Protein AF-A0A943JYG5-F1 (afdb_monomer_lite)

pLDDT: mean 87.4, std 9.26, range [59.84, 97.0]

Structure (mmCIF, N/CA/C/O backbone):
data_AF-A0A943JYG5-F1
#
_entry.id   AF-A0A943JYG5-F1
#
loop_
_atom_site.group_PDB
_atom_site.id
_atom_site.type_symbol
_atom_site.label_atom_id
_atom_site.label_alt_id
_atom_site.label_comp_id
_atom_site.label_asym_id
_atom_site.label_entity_id
_atom_site.label_seq_id
_atom_site.pdbx_PDB_ins_code
_atom_site.Cartn_x
_atom_site.Cartn_y
_atom_site.Cartn_z
_atom_site.occupancy
_atom_site.B_iso_or_equiv
_atom_site.auth_seq_id
_atom_site.auth_comp_id
_atom_site.auth_asym_id
_atom_site.auth_atom_id
_atom_site.pdbx_PDB_model_num
ATOM 1 N N . MET A 1 1 ? 27.182 0.803 -38.639 1.00 61.34 1 MET A N 1
ATOM 2 C CA . MET A 1 1 ? 26.664 0.547 -37.276 1.00 61.34 1 MET A CA 1
ATOM 3 C C . MET A 1 1 ? 26.650 -0.959 -37.061 1.00 61.34 1 MET A C 1
ATOM 5 O O . MET A 1 1 ? 26.147 -1.654 -37.934 1.00 61.34 1 MET A O 1
ATOM 9 N N . SER A 1 2 ? 27.266 -1.481 -35.996 1.00 84.38 2 SER A N 1
ATOM 10 C CA . SER A 1 2 ? 27.273 -2.932 -35.750 1.00 84.38 2 SER A CA 1
ATOM 11 C C . SER A 1 2 ? 25.882 -3.422 -35.324 1.00 84.38 2 SER A C 1
ATOM 13 O O . SER A 1 2 ? 25.083 -2.642 -34.806 1.00 84.38 2 SER A O 1
ATOM 15 N N . SER A 1 3 ? 25.596 -4.714 -35.516 1.00 89.62 3 SER A N 1
ATOM 16 C CA . SER A 1 3 ? 24.336 -5.336 -35.068 1.00 89.62 3 SER A CA 1
ATOM 17 C C . SER A 1 3 ? 24.064 -5.076 -33.578 1.00 89.62 3 SER A C 1
ATOM 19 O O . SER A 1 3 ? 22.948 -4.740 -33.190 1.00 89.62 3 SER A O 1
ATOM 21 N N . GLU A 1 4 ? 25.109 -5.094 -32.748 1.00 89.50 4 GLU A N 1
ATOM 22 C CA . GLU A 1 4 ? 25.004 -4.799 -31.315 1.00 89.50 4 GLU A CA 1
ATOM 23 C C . GLU A 1 4 ? 24.700 -3.326 -31.010 1.00 89.50 4 GLU A C 1
ATOM 25 O O . GLU A 1 4 ? 23.922 -3.025 -30.103 1.00 89.50 4 GLU A O 1
ATOM 30 N N . MET A 1 5 ? 25.244 -2.389 -31.793 1.00 89.88 5 MET A N 1
ATOM 31 C CA . MET A 1 5 ? 24.876 -0.975 -31.676 1.00 89.88 5 MET A CA 1
ATOM 32 C C . MET A 1 5 ? 23.421 -0.733 -32.089 1.00 89.88 5 MET A C 1
ATOM 34 O O . MET A 1 5 ? 22.724 0.032 -31.425 1.00 89.88 5 MET A O 1
ATOM 38 N N . LEU A 1 6 ? 22.943 -1.418 -33.135 1.00 91.81 6 LEU A N 1
ATOM 39 C CA . LEU A 1 6 ? 21.549 -1.327 -33.574 1.00 91.81 6 LEU A CA 1
ATOM 40 C C . LEU A 1 6 ? 20.588 -1.851 -32.499 1.00 91.81 6 LEU A C 1
ATOM 42 O O . LEU A 1 6 ? 19.630 -1.166 -32.152 1.00 91.81 6 LEU A O 1
ATOM 46 N N . LYS A 1 7 ? 20.869 -3.025 -31.918 1.00 91.69 7 LYS A N 1
ATOM 47 C CA . LYS A 1 7 ? 20.052 -3.595 -30.833 1.00 91.69 7 LYS A CA 1
ATOM 48 C C . LYS A 1 7 ? 19.975 -2.666 -29.622 1.00 91.69 7 LYS A C 1
ATOM 50 O O . LYS A 1 7 ? 18.889 -2.459 -29.087 1.00 91.69 7 LYS A O 1
ATOM 55 N N . LYS A 1 8 ? 21.102 -2.067 -29.214 1.00 92.12 8 LYS A N 1
ATOM 56 C CA . LYS A 1 8 ? 21.128 -1.093 -28.109 1.00 92.12 8 LYS A CA 1
ATOM 57 C C . LYS A 1 8 ? 20.316 0.161 -28.420 1.00 92.12 8 LYS A C 1
ATOM 59 O O . LYS A 1 8 ? 19.578 0.625 -27.556 1.00 92.12 8 LYS A O 1
ATOM 64 N N . ALA A 1 9 ? 20.425 0.692 -29.638 1.00 92.44 9 ALA A N 1
ATOM 65 C CA . ALA A 1 9 ? 19.659 1.863 -30.055 1.00 92.44 9 ALA A CA 1
ATOM 66 C C . ALA A 1 9 ? 18.147 1.585 -30.048 1.00 92.44 9 ALA A C 1
ATOM 68 O O . ALA A 1 9 ? 17.383 2.382 -29.507 1.00 92.44 9 ALA A O 1
ATOM 69 N N . ILE A 1 10 ? 17.727 0.427 -30.572 1.00 91.44 10 ILE A N 1
ATOM 70 C CA . ILE A 1 10 ? 16.325 -0.008 -30.542 1.00 91.44 10 ILE A CA 1
ATOM 71 C C . ILE A 1 10 ? 15.846 -0.141 -29.093 1.00 91.44 10 ILE A C 1
ATOM 73 O O . ILE A 1 10 ? 14.853 0.478 -28.730 1.00 91.44 10 ILE A O 1
ATOM 77 N N . ALA A 1 11 ? 16.580 -0.861 -28.238 1.00 91.06 11 ALA A N 1
ATOM 78 C CA . ALA A 1 11 ? 16.200 -1.051 -26.837 1.00 91.06 11 ALA A CA 1
ATOM 79 C C . ALA A 1 11 ? 16.064 0.275 -26.068 1.00 91.06 11 ALA A C 1
ATOM 81 O O . ALA A 1 11 ? 15.114 0.451 -25.305 1.00 91.06 11 ALA A O 1
ATOM 82 N N . ASN A 1 12 ? 16.983 1.221 -26.284 1.00 90.69 12 ASN A N 1
ATOM 83 C CA . ASN A 1 12 ? 16.932 2.533 -25.641 1.00 90.69 12 ASN A CA 1
ATOM 84 C C . ASN A 1 12 ? 15.746 3.370 -26.132 1.00 90.69 12 ASN A C 1
ATOM 86 O O . ASN A 1 12 ? 15.044 3.960 -25.312 1.00 90.69 12 ASN A O 1
ATOM 90 N N . ASN A 1 13 ? 15.482 3.386 -27.441 1.00 91.19 13 ASN A N 1
ATOM 91 C CA . ASN A 1 13 ? 14.341 4.110 -27.999 1.00 91.19 13 ASN A CA 1
ATOM 92 C C . ASN A 1 13 ? 13.009 3.509 -27.544 1.00 91.19 13 ASN A C 1
ATOM 94 O O . ASN A 1 13 ? 12.096 4.253 -27.202 1.00 91.19 13 ASN A O 1
ATOM 98 N N . THR A 1 14 ? 12.905 2.180 -27.479 1.00 87.00 14 THR A N 1
ATOM 99 C CA . THR A 1 14 ? 11.713 1.503 -26.958 1.00 87.00 14 THR A CA 1
ATOM 100 C C . THR A 1 14 ? 11.494 1.834 -25.486 1.00 87.00 14 THR A C 1
ATOM 102 O O . THR A 1 14 ? 10.387 2.211 -25.117 1.00 87.00 14 THR A O 1
ATOM 105 N N . LYS A 1 15 ? 12.536 1.771 -24.645 1.00 84.06 15 LYS A N 1
ATOM 106 C CA . LYS A 1 15 ? 12.420 2.166 -23.231 1.00 84.06 15 LYS A CA 1
ATOM 107 C C . LYS A 1 15 ? 11.962 3.613 -23.079 1.00 84.06 15 LYS A C 1
ATOM 109 O O . LYS A 1 15 ? 11.060 3.873 -22.292 1.00 84.06 15 LYS A O 1
ATOM 114 N N . LYS A 1 16 ? 12.548 4.531 -23.851 1.00 88.44 16 LYS A N 1
ATOM 115 C CA . LYS A 1 16 ? 12.176 5.949 -23.844 1.00 88.44 16 LYS A CA 1
ATOM 116 C C . LYS A 1 16 ? 10.717 6.152 -24.264 1.00 88.44 16 LYS A C 1
ATOM 118 O O . LYS A 1 16 ? 9.976 6.811 -23.550 1.00 88.44 16 LYS A O 1
ATOM 123 N N . PHE A 1 17 ? 10.286 5.514 -25.352 1.00 87.56 17 PHE A N 1
ATOM 124 C CA . PHE A 1 17 ? 8.903 5.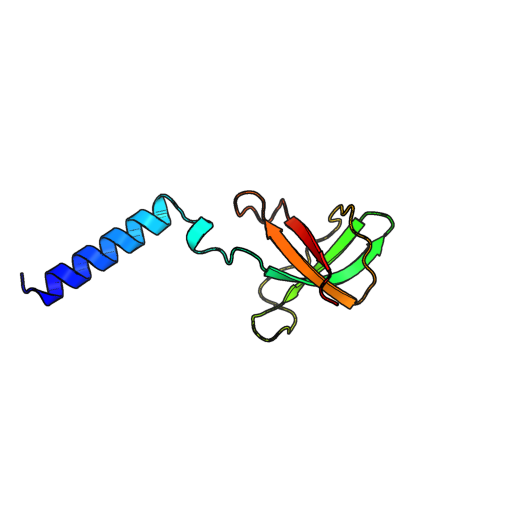580 -25.824 1.00 87.56 17 PHE A CA 1
ATOM 125 C C . PHE A 1 17 ? 7.905 5.060 -24.782 1.00 87.56 17 PHE A C 1
ATOM 127 O O . PHE A 1 17 ? 6.898 5.717 -24.524 1.00 87.56 17 PHE A O 1
ATOM 134 N N . ILE A 1 18 ? 8.189 3.909 -24.160 1.00 82.31 18 ILE A N 1
ATOM 135 C CA . ILE A 1 18 ? 7.327 3.345 -23.112 1.00 82.31 18 ILE A CA 1
ATOM 136 C C . ILE A 1 18 ? 7.291 4.279 -21.900 1.00 82.31 18 ILE A C 1
ATOM 138 O O . ILE A 1 18 ? 6.220 4.518 -21.364 1.00 82.31 18 ILE A O 1
ATOM 142 N N . PHE A 1 19 ? 8.425 4.849 -21.489 1.00 79.69 19 PHE A N 1
ATOM 143 C CA . PHE A 1 19 ? 8.470 5.775 -20.356 1.00 79.69 19 PHE A CA 1
ATOM 144 C C . PHE A 1 19 ? 7.669 7.059 -20.615 1.00 79.69 19 PHE A C 1
ATOM 146 O O . PHE A 1 19 ? 6.937 7.514 -19.745 1.00 79.69 19 PHE A O 1
ATOM 153 N N . GLU A 1 20 ? 7.777 7.620 -21.820 1.00 80.50 20 GLU A N 1
ATOM 154 C CA . GLU A 1 20 ? 7.099 8.867 -22.191 1.00 80.50 20 GLU A CA 1
ATOM 155 C C . GLU A 1 20 ? 5.589 8.687 -22.407 1.00 80.50 20 GLU A C 1
ATOM 157 O O . GLU A 1 20 ? 4.823 9.595 -22.101 1.00 80.50 20 GLU A O 1
ATOM 162 N N . ASN A 1 21 ? 5.149 7.534 -22.924 1.00 80.56 21 ASN A N 1
ATOM 163 C CA . ASN A 1 21 ? 3.751 7.324 -23.332 1.00 80.56 21 ASN A CA 1
ATOM 164 C C . ASN A 1 21 ? 2.966 6.393 -22.395 1.00 80.56 21 ASN A C 1
ATOM 166 O O . ASN A 1 21 ? 1.741 6.460 -22.345 1.00 80.56 21 ASN A O 1
ATOM 170 N N . PHE A 1 22 ? 3.653 5.524 -21.653 1.00 74.12 22 PHE A N 1
ATOM 171 C CA . PHE A 1 22 ? 3.056 4.520 -20.768 1.00 74.12 22 PHE A CA 1
ATOM 172 C C . PHE A 1 22 ? 3.796 4.429 -19.417 1.00 74.12 22 PHE A C 1
ATOM 174 O O . PHE A 1 22 ? 4.206 3.338 -19.006 1.00 74.12 22 PHE A O 1
ATOM 181 N N . PRO A 1 23 ? 3.973 5.550 -18.691 1.00 65.44 23 PRO A N 1
ATOM 182 C CA . PRO A 1 23 ? 4.727 5.572 -17.433 1.00 65.44 23 PRO A CA 1
ATOM 183 C C . PRO A 1 23 ? 4.145 4.624 -16.369 1.00 65.44 23 PRO A C 1
ATOM 185 O O . PRO A 1 23 ? 4.888 4.049 -15.577 1.00 65.44 23 PRO A O 1
ATOM 188 N N . HIS A 1 24 ? 2.831 4.381 -16.410 1.00 63.94 24 HIS A N 1
ATOM 189 C CA . HIS A 1 24 ? 2.115 3.478 -15.507 1.00 63.94 24 HIS A CA 1
ATOM 190 C C . HIS A 1 24 ? 2.556 2.006 -15.603 1.00 63.94 24 HIS A C 1
ATOM 192 O O . HIS A 1 24 ? 2.371 1.269 -14.644 1.00 63.94 24 HIS A O 1
ATOM 198 N N . ILE A 1 25 ? 3.165 1.565 -16.714 1.00 66.94 25 ILE A N 1
ATOM 199 C CA . ILE A 1 25 ? 3.678 0.187 -16.863 1.00 66.94 25 ILE A CA 1
ATOM 200 C C . ILE A 1 25 ? 4.849 -0.082 -15.904 1.00 66.94 25 ILE A C 1
ATOM 202 O O . ILE A 1 25 ? 5.099 -1.228 -15.531 1.00 66.94 25 ILE A O 1
ATOM 206 N N . PHE A 1 26 ? 5.577 0.965 -15.510 1.00 62.31 26 PHE A N 1
ATOM 207 C CA . PHE A 1 26 ? 6.717 0.858 -14.599 1.00 62.31 26 PHE A CA 1
ATOM 208 C C . PHE A 1 26 ? 6.346 1.059 -13.128 1.00 62.31 26 PHE A C 1
ATOM 210 O O . PHE A 1 26 ? 7.173 0.784 -12.261 1.00 62.31 26 PHE A O 1
ATOM 217 N N . ILE A 1 27 ? 5.124 1.513 -12.839 1.00 59.84 27 ILE A N 1
ATOM 218 C CA . ILE A 1 27 ? 4.597 1.541 -11.476 1.00 59.84 27 ILE A CA 1
ATOM 219 C C . ILE A 1 27 ? 4.160 0.105 -11.156 1.00 59.84 27 ILE A C 1
ATOM 221 O O . ILE A 1 27 ? 3.401 -0.476 -11.937 1.00 59.84 27 ILE A O 1
ATOM 225 N N . PRO A 1 28 ? 4.637 -0.511 -10.057 1.00 64.31 28 PRO A N 1
ATOM 226 C CA . PRO A 1 28 ? 4.145 -1.816 -9.637 1.00 64.31 28 PRO A CA 1
ATOM 227 C C . PRO A 1 28 ? 2.610 -1.778 -9.589 1.00 64.31 28 PRO A C 1
ATOM 229 O O . PRO A 1 28 ? 2.059 -0.889 -8.942 1.00 64.31 28 PRO A O 1
ATOM 232 N N . PRO A 1 29 ? 1.905 -2.702 -10.270 1.00 69.81 29 PRO A N 1
ATOM 233 C CA . PRO A 1 29 ? 0.456 -2.602 -10.464 1.00 69.81 29 PRO A CA 1
ATOM 234 C C . PRO A 1 29 ? -0.313 -2.627 -9.145 1.00 69.81 29 PRO A C 1
ATOM 236 O O . PRO A 1 29 ? -1.447 -2.162 -9.077 1.00 69.81 29 PRO A O 1
ATOM 239 N N . CYS A 1 30 ? 0.297 -3.179 -8.098 1.00 82.06 30 CYS A N 1
ATOM 240 C CA . CYS A 1 30 ? -0.174 -3.047 -6.738 1.00 82.06 30 CYS A CA 1
ATOM 241 C C . CYS A 1 30 ? 1.018 -2.918 -5.789 1.00 82.06 30 CYS A C 1
ATOM 243 O O . CYS A 1 30 ? 2.080 -3.500 -6.026 1.00 82.06 30 CYS A O 1
ATOM 245 N N . LEU A 1 31 ? 0.804 -2.209 -4.689 1.00 88.94 31 LEU A N 1
ATOM 246 C CA . LEU A 1 31 ? 1.754 -2.065 -3.594 1.00 88.94 31 LEU A CA 1
ATOM 247 C C . LEU 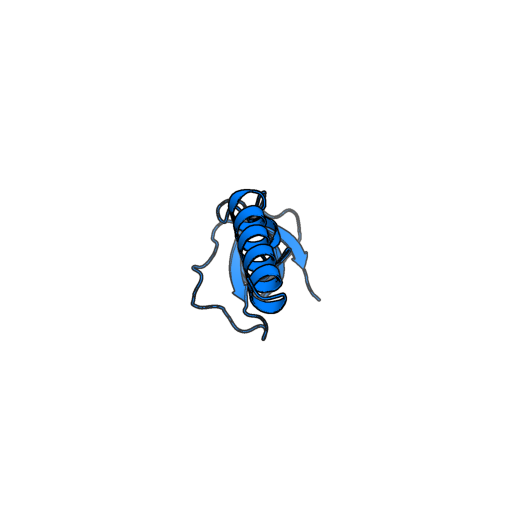A 1 31 ? 1.183 -2.699 -2.334 1.00 88.94 31 LEU A C 1
ATOM 249 O O . LEU A 1 31 ? -0.024 -2.912 -2.216 1.00 88.94 31 LEU A O 1
ATOM 253 N N . LEU A 1 32 ? 2.065 -3.013 -1.396 1.00 93.31 32 LEU A N 1
ATOM 254 C CA . LEU A 1 32 ? 1.669 -3.446 -0.067 1.00 93.31 32 LEU A CA 1
ATOM 255 C C . LEU A 1 32 ? 1.722 -2.256 0.876 1.00 93.31 32 LEU A C 1
ATOM 257 O O . LEU A 1 32 ? 2.600 -1.405 0.755 1.00 93.31 32 LEU A O 1
ATOM 261 N N . ALA A 1 33 ? 0.797 -2.213 1.822 1.00 94.81 33 ALA A N 1
ATOM 262 C CA . ALA A 1 33 ? 0.852 -1.272 2.923 1.00 94.81 33 ALA A CA 1
ATOM 263 C C . ALA A 1 33 ? 0.346 -1.909 4.202 1.00 94.81 33 ALA A C 1
ATOM 265 O O . ALA A 1 33 ? -0.469 -2.828 4.160 1.00 94.81 33 ALA A O 1
ATOM 266 N N . LYS A 1 34 ? 0.812 -1.393 5.331 1.00 96.69 34 LYS A N 1
ATOM 267 C CA . LYS A 1 34 ? 0.293 -1.722 6.651 1.00 96.69 34 LYS A CA 1
ATOM 268 C C . LYS A 1 34 ? -0.645 -0.619 7.124 1.00 96.69 34 LYS A C 1
ATOM 270 O O . LYS A 1 34 ? -0.334 0.562 6.967 1.00 96.69 34 LYS A O 1
ATOM 275 N N . VAL A 1 35 ? -1.766 -1.003 7.719 1.00 96.50 35 VAL A N 1
ATOM 276 C CA . VAL A 1 35 ? -2.697 -0.083 8.371 1.00 96.50 35 VAL A CA 1
ATOM 277 C C . VAL A 1 35 ? -2.082 0.417 9.674 1.00 96.50 35 VAL A C 1
ATOM 279 O O . VAL A 1 35 ? -1.820 -0.364 10.584 1.00 96.50 35 VAL A O 1
ATOM 282 N N . THR A 1 36 ? -1.857 1.725 9.773 1.00 97.00 36 THR A N 1
ATOM 283 C CA . THR A 1 36 ? -1.262 2.371 10.956 1.00 97.00 36 THR A CA 1
ATOM 284 C C . THR A 1 36 ? -2.293 3.091 11.820 1.00 97.00 36 THR A C 1
ATOM 286 O O . THR A 1 36 ? -2.038 3.372 12.991 1.00 97.00 36 THR A O 1
ATOM 289 N N . LYS A 1 37 ? -3.482 3.371 11.272 1.00 96.88 37 LYS A N 1
ATOM 290 C CA . LYS A 1 37 ? -4.609 3.962 12.002 1.00 96.88 37 LYS A CA 1
ATOM 291 C C . LYS A 1 37 ? -5.933 3.576 11.349 1.00 96.88 37 LYS A C 1
ATOM 293 O O . LYS A 1 37 ? -6.015 3.540 10.126 1.00 96.88 37 LYS A O 1
ATOM 298 N N . VAL A 1 38 ? -6.971 3.373 12.162 1.00 96.31 38 VAL A N 1
ATOM 299 C CA . VAL A 1 38 ? -8.361 3.190 11.717 1.00 96.31 38 VAL A CA 1
ATOM 300 C C . VAL A 1 38 ? -9.262 4.171 12.468 1.00 96.31 38 VAL A C 1
ATOM 302 O O . VAL A 1 38 ? -9.213 4.248 13.695 1.00 96.31 38 VAL A O 1
ATOM 305 N N . GLU A 1 39 ? -10.074 4.930 11.737 1.00 95.00 39 GLU A N 1
ATOM 306 C CA . GLU A 1 39 ? -11.032 5.901 12.267 1.00 95.00 39 GLU A CA 1
ATOM 307 C C . GLU A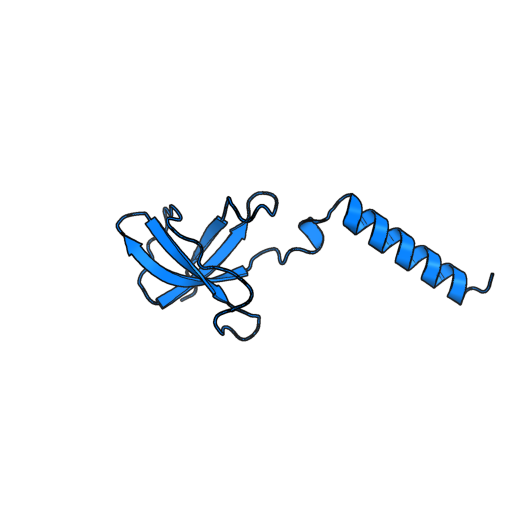 1 39 ? -12.323 5.869 11.430 1.00 95.00 39 GLU A C 1
ATOM 309 O O . GLU A 1 39 ? -12.464 6.552 10.415 1.00 95.00 39 GLU A O 1
ATOM 314 N N . GLY A 1 40 ? -13.282 5.032 11.839 1.00 90.69 40 GLY A N 1
ATOM 315 C CA . GLY A 1 40 ? -14.513 4.812 11.075 1.00 90.69 40 GLY A CA 1
ATOM 316 C C . GLY A 1 40 ? -14.226 4.137 9.731 1.00 90.69 40 GLY A C 1
ATOM 317 O O . GLY A 1 40 ? -13.669 3.044 9.706 1.00 90.69 40 GLY A O 1
ATOM 318 N N . SER A 1 41 ? -14.603 4.785 8.626 1.00 90.69 41 SER A N 1
ATOM 319 C CA . SER A 1 41 ? -14.299 4.339 7.255 1.00 90.69 41 SER A CA 1
ATOM 320 C C . SER A 1 41 ? -12.949 4.838 6.730 1.00 90.69 41 SER A C 1
ATOM 322 O O . SER A 1 41 ? -12.615 4.577 5.577 1.00 90.69 41 SER A O 1
ATOM 324 N N . LYS A 1 42 ? -12.189 5.589 7.538 1.00 94.44 42 LYS A N 1
ATOM 325 C CA . LYS A 1 42 ? -10.909 6.178 7.137 1.00 94.44 42 LYS A CA 1
ATOM 326 C C . LYS A 1 42 ? -9.744 5.460 7.778 1.00 94.44 42 LYS A C 1
ATOM 328 O O . LYS A 1 42 ? -9.793 5.111 8.957 1.00 94.44 42 LYS A O 1
ATOM 333 N N . VAL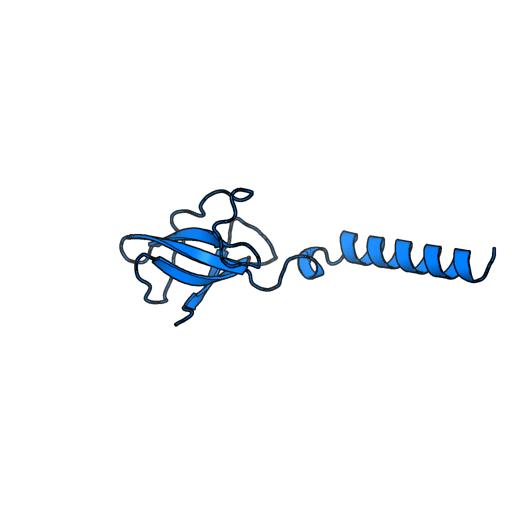 A 1 43 ? -8.668 5.300 7.018 1.00 96.25 43 VAL A N 1
ATOM 334 C CA . VAL A 1 43 ? -7.450 4.645 7.493 1.00 96.25 43 VAL A CA 1
ATOM 335 C C . VAL A 1 43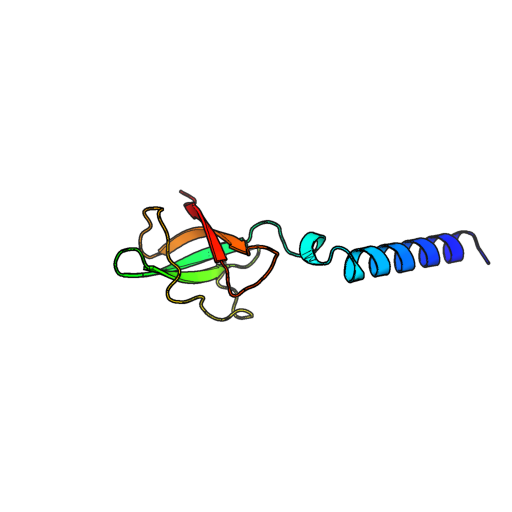 ? -6.192 5.409 7.107 1.00 96.25 43 VAL A C 1
ATOM 337 O O . VAL A 1 43 ? -6.165 6.125 6.104 1.00 96.25 43 VAL A O 1
ATOM 340 N N . ASN A 1 44 ? -5.140 5.227 7.903 1.00 96.19 44 ASN A N 1
ATOM 341 C CA . ASN A 1 44 ? -3.786 5.601 7.517 1.00 96.19 44 ASN A CA 1
ATOM 342 C C . ASN A 1 44 ? -2.995 4.352 7.138 1.00 96.19 44 ASN A C 1
ATOM 344 O O . ASN A 1 44 ? -3.193 3.277 7.713 1.00 96.19 44 ASN A O 1
ATOM 348 N N . LEU A 1 45 ? -2.106 4.505 6.163 1.00 95.31 45 LEU A N 1
ATOM 349 C CA . LEU A 1 45 ? -1.368 3.415 5.547 1.00 95.31 45 LEU A CA 1
ATOM 350 C C . LEU A 1 45 ? 0.109 3.779 5.421 1.00 95.31 45 LEU A C 1
ATOM 352 O O . LEU A 1 45 ? 0.457 4.840 4.899 1.00 95.31 45 LEU A O 1
ATOM 356 N N . LYS A 1 46 ? 0.984 2.857 5.812 1.00 95.69 46 LYS A N 1
ATOM 357 C CA . LYS A 1 46 ? 2.425 2.934 5.558 1.00 95.69 46 LYS A CA 1
ATOM 358 C C . LYS A 1 46 ? 2.791 1.918 4.486 1.00 95.69 46 LYS A C 1
ATOM 360 O O . LYS A 1 46 ? 2.540 0.727 4.667 1.00 95.69 46 LYS A O 1
ATOM 365 N N . LEU A 1 47 ? 3.344 2.380 3.362 1.00 93.38 47 LEU A N 1
ATOM 366 C CA . LEU A 1 47 ? 3.776 1.488 2.283 1.00 93.38 47 LEU A CA 1
ATOM 367 C C . LEU A 1 47 ? 4.855 0.522 2.780 1.00 93.38 47 LEU A C 1
ATOM 369 O O . LEU A 1 47 ? 5.651 0.866 3.652 1.00 93.38 47 LEU A O 1
ATOM 373 N N . LEU A 1 48 ? 4.860 -0.684 2.218 1.00 93.00 48 LEU A N 1
ATOM 374 C CA . LEU A 1 48 ? 5.846 -1.715 2.499 1.00 93.00 48 LEU A CA 1
ATOM 375 C C . LEU A 1 48 ? 6.742 -1.955 1.284 1.00 93.00 48 LEU A C 1
ATOM 377 O O . LEU A 1 48 ? 6.281 -1.932 0.139 1.00 93.00 48 LEU A O 1
ATOM 381 N N . ASP A 1 49 ? 8.007 -2.260 1.553 1.00 89.31 49 ASP A N 1
ATOM 382 C CA . ASP A 1 49 ? 8.970 -2.688 0.550 1.00 89.31 49 ASP A CA 1
ATOM 383 C C . ASP A 1 49 ? 8.692 -4.131 0.074 1.00 89.31 49 ASP A C 1
ATOM 385 O O . ASP A 1 49 ? 7.803 -4.847 0.549 1.00 89.31 49 ASP A O 1
ATOM 389 N N . THR A 1 50 ? 9.506 -4.611 -0.867 1.00 83.81 50 THR A N 1
ATOM 390 C CA . THR A 1 50 ? 9.418 -5.986 -1.386 1.00 83.81 50 THR A CA 1
ATOM 391 C C . THR A 1 50 ? 9.655 -7.076 -0.334 1.00 83.81 50 THR A C 1
ATOM 393 O O . THR A 1 50 ? 9.291 -8.229 -0.562 1.00 83.81 50 THR A O 1
ATOM 396 N N . ASN A 1 51 ? 10.260 -6.731 0.805 1.00 88.00 51 ASN A N 1
ATOM 397 C CA . ASN A 1 51 ? 10.519 -7.628 1.931 1.00 88.00 51 ASN A CA 1
ATOM 398 C C . ASN A 1 51 ? 9.443 -7.520 3.026 1.00 88.00 51 ASN A C 1
ATOM 400 O O . ASN A 1 51 ? 9.556 -8.205 4.042 1.00 88.00 51 ASN A O 1
ATOM 404 N N . LYS A 1 52 ? 8.390 -6.717 2.805 1.00 87.38 52 LYS A N 1
ATOM 405 C CA . LYS A 1 52 ? 7.311 -6.404 3.756 1.00 87.38 52 LYS A CA 1
ATOM 406 C C . LYS A 1 52 ? 7.746 -5.578 4.974 1.00 87.38 52 LYS A C 1
ATOM 408 O O . LYS A 1 52 ? 7.039 -5.574 5.980 1.00 87.38 52 LYS A O 1
ATOM 413 N N . ASN A 1 53 ? 8.870 -4.875 4.891 1.00 92.19 53 ASN A N 1
ATOM 414 C CA . ASN A 1 53 ? 9.246 -3.871 5.885 1.00 92.19 53 ASN A CA 1
ATOM 415 C C . ASN A 1 53 ? 8.610 -2.529 5.525 1.00 92.19 53 ASN A C 1
ATOM 417 O O . ASN A 1 53 ? 8.320 -2.289 4.358 1.00 92.19 53 ASN A O 1
ATOM 421 N N . GLU A 1 54 ? 8.405 -1.651 6.506 1.00 92.62 54 GLU A N 1
ATOM 422 C CA . GLU A 1 54 ? 7.957 -0.283 6.231 1.00 92.62 54 GLU A CA 1
ATOM 423 C C . GLU A 1 54 ? 8.944 0.425 5.296 1.00 92.62 54 GLU A C 1
ATOM 425 O O . GLU A 1 54 ? 10.153 0.409 5.520 1.00 92.62 54 GLU A O 1
ATOM 430 N N . ASP A 1 55 ? 8.422 1.018 4.224 1.00 90.75 55 ASP A N 1
ATOM 431 C CA . ASP A 1 55 ? 9.222 1.751 3.253 1.00 90.75 55 ASP A CA 1
ATOM 432 C C . ASP A 1 55 ? 9.322 3.222 3.677 1.00 90.75 55 ASP A C 1
ATOM 434 O O . ASP A 1 55 ? 8.377 4.011 3.561 1.00 90.75 55 ASP A O 1
ATOM 438 N N . ASP A 1 56 ? 10.488 3.595 4.200 1.00 87.31 56 ASP A N 1
ATOM 439 C CA . ASP A 1 56 ? 10.781 4.955 4.660 1.00 87.31 56 ASP A CA 1
ATOM 440 C C . ASP A 1 56 ? 10.952 5.970 3.526 1.00 87.31 56 ASP A C 1
ATOM 442 O O . ASP A 1 56 ? 10.949 7.175 3.780 1.00 87.31 56 ASP A O 1
ATOM 446 N N . ASN A 1 57 ? 11.041 5.518 2.270 1.00 86.62 57 ASN A N 1
ATOM 447 C CA . ASN A 1 57 ? 11.103 6.421 1.121 1.00 86.62 57 ASN A CA 1
ATOM 448 C C . ASN A 1 57 ? 9.755 7.087 0.823 1.00 86.62 57 ASN A C 1
ATOM 450 O O . ASN A 1 57 ? 9.715 8.075 0.088 1.00 86.62 57 ASN A O 1
ATOM 454 N N . TYR A 1 58 ? 8.663 6.562 1.387 1.00 84.62 58 TYR A N 1
ATOM 455 C CA . TYR A 1 58 ? 7.321 7.089 1.186 1.00 84.62 58 TYR A CA 1
ATOM 456 C C . TYR A 1 58 ? 6.716 7.604 2.496 1.00 84.62 58 TYR A C 1
ATOM 458 O O . TYR A 1 58 ? 6.852 6.968 3.555 1.00 84.62 58 TYR A O 1
ATOM 466 N N . PRO A 1 59 ? 6.025 8.757 2.442 1.00 89.81 59 PRO A N 1
ATOM 467 C CA . PRO A 1 59 ? 5.272 9.250 3.581 1.00 89.81 59 PRO A CA 1
ATOM 468 C C . PRO A 1 59 ? 4.099 8.317 3.895 1.00 89.81 59 PRO A C 1
ATOM 470 O O . PRO A 1 59 ? 3.669 7.509 3.070 1.00 89.81 59 PRO A O 1
ATOM 473 N N . GLU A 1 60 ? 3.564 8.453 5.104 1.00 92.81 60 GLU A N 1
ATOM 474 C CA . GLU A 1 60 ? 2.295 7.823 5.452 1.00 92.81 60 GLU A CA 1
ATOM 475 C C . GLU A 1 60 ? 1.161 8.415 4.599 1.00 92.81 60 GLU A C 1
ATOM 477 O O . GLU A 1 60 ? 1.054 9.634 4.441 1.00 92.81 60 GLU A O 1
ATOM 482 N N . LEU A 1 61 ? 0.309 7.547 4.058 1.00 92.44 61 LEU A N 1
ATOM 483 C CA . LEU A 1 61 ? -0.906 7.930 3.348 1.00 92.44 61 LEU A CA 1
ATOM 484 C C . LEU A 1 61 ? -2.028 8.052 4.376 1.00 92.44 61 LEU A C 1
ATOM 486 O O . LEU A 1 61 ? -2.412 7.056 4.983 1.00 92.44 61 LEU A O 1
ATOM 490 N N . ALA A 1 62 ? -2.537 9.260 4.595 1.00 93.50 62 ALA A N 1
ATOM 491 C CA . ALA A 1 62 ? -3.494 9.535 5.661 1.00 93.50 62 ALA A CA 1
ATOM 492 C C . ALA A 1 62 ? -4.922 9.741 5.145 1.00 93.50 62 ALA A C 1
ATOM 494 O O . ALA A 1 62 ? -5.122 10.293 4.065 1.00 93.50 62 ALA A O 1
ATOM 495 N N . ASN A 1 63 ? -5.907 9.405 5.985 1.00 93.75 63 ASN A N 1
ATOM 496 C CA . ASN A 1 63 ? -7.336 9.648 5.747 1.00 93.75 63 ASN A CA 1
ATOM 497 C C . ASN A 1 63 ? -7.892 8.982 4.477 1.00 93.75 63 ASN A C 1
ATOM 499 O O . ASN A 1 63 ? -8.757 9.556 3.813 1.00 93.75 63 ASN A O 1
ATOM 503 N N . ILE A 1 64 ? -7.409 7.784 4.150 1.00 93.12 64 ILE A N 1
ATOM 504 C CA . ILE A 1 64 ? -7.865 7.027 2.985 1.00 93.12 64 ILE A CA 1
ATOM 505 C C . ILE A 1 64 ? -9.225 6.413 3.293 1.00 93.12 64 ILE A C 1
ATOM 507 O O . ILE A 1 64 ? -9.350 5.636 4.238 1.00 93.12 64 ILE A O 1
ATOM 511 N N . ASP A 1 65 ? -10.236 6.771 2.506 1.00 93.50 65 ASP A N 1
ATOM 512 C CA . ASP A 1 65 ? -11.562 6.167 2.594 1.00 93.50 65 ASP A CA 1
ATOM 513 C C . ASP A 1 65 ? -11.526 4.726 2.063 1.00 93.50 65 ASP A C 1
ATOM 515 O O . ASP A 1 65 ? -10.945 4.435 1.014 1.00 93.50 65 ASP A O 1
ATOM 519 N N . THR A 1 66 ? -12.144 3.809 2.804 1.00 92.00 66 THR A N 1
ATOM 520 C CA . THR A 1 66 ? -12.230 2.393 2.444 1.00 92.00 66 THR A CA 1
ATOM 521 C C . THR A 1 66 ? -13.596 1.817 2.790 1.00 92.00 66 THR A C 1
ATOM 523 O O . THR A 1 66 ? -14.115 2.011 3.888 1.00 92.00 66 THR A O 1
ATOM 526 N N . ASP A 1 67 ? -14.140 1.035 1.860 1.00 91.44 67 ASP A N 1
ATOM 527 C CA . ASP A 1 67 ? -15.356 0.238 2.065 1.00 91.44 67 ASP A CA 1
ATOM 528 C C . ASP A 1 67 ? -15.040 -1.174 2.597 1.00 91.44 67 ASP A C 1
ATOM 530 O O . ASP A 1 67 ? -15.936 -1.973 2.872 1.00 91.44 67 ASP A O 1
ATOM 534 N N . ILE A 1 68 ? -13.751 -1.507 2.722 1.00 91.75 68 ILE A N 1
ATOM 535 C CA . ILE A 1 68 ? -13.268 -2.798 3.212 1.00 91.75 68 ILE A CA 1
ATOM 536 C C . ILE A 1 68 ? -12.992 -2.689 4.708 1.00 91.75 68 ILE A C 1
ATOM 538 O O . ILE A 1 68 ? -12.283 -1.784 5.151 1.00 91.75 68 ILE A O 1
ATOM 542 N N . THR A 1 69 ? -13.503 -3.650 5.479 1.00 93.44 69 THR A N 1
ATOM 543 C CA . THR A 1 69 ? -13.185 -3.786 6.903 1.00 93.44 69 THR A CA 1
ATOM 544 C C . THR A 1 69 ? -11.717 -4.164 7.088 1.00 93.44 69 THR A C 1
ATOM 546 O O . THR A 1 69 ? -11.277 -5.216 6.619 1.00 93.44 69 THR A O 1
ATOM 549 N N . VAL A 1 70 ? -10.980 -3.311 7.793 1.00 94.69 70 VAL A N 1
ATOM 550 C CA . VAL A 1 70 ? -9.572 -3.498 8.153 1.00 94.69 70 VAL A CA 1
ATOM 551 C C . VAL A 1 70 ? -9.344 -3.064 9.599 1.00 94.69 70 VAL A C 1
ATOM 553 O O . VAL A 1 70 ? -10.089 -2.247 10.143 1.00 94.69 70 VAL A O 1
ATOM 556 N N . GLU A 1 71 ? -8.312 -3.618 10.212 1.00 95.38 71 GLU A N 1
ATOM 557 C CA . GLU A 1 71 ? -7.886 -3.373 11.584 1.00 95.38 71 GLU A CA 1
ATOM 558 C C . GLU A 1 71 ? -6.458 -2.817 11.606 1.00 95.38 71 GLU A C 1
ATOM 560 O O . GLU A 1 71 ? -5.740 -2.839 10.605 1.00 95.38 71 GLU A O 1
ATOM 565 N N . LEU A 1 72 ? -6.049 -2.289 12.760 1.00 96.12 72 LEU A N 1
ATOM 566 C CA . LEU A 1 72 ? -4.667 -1.870 12.978 1.00 96.12 72 LEU A CA 1
ATOM 567 C C . LEU A 1 72 ? -3.707 -3.039 12.703 1.00 96.12 72 LEU A C 1
ATOM 569 O O . LEU A 1 72 ? -4.003 -4.174 13.063 1.00 96.12 72 LEU A O 1
ATOM 573 N N . ASP A 1 73 ? -2.564 -2.738 12.086 1.00 95.69 73 ASP A N 1
ATOM 574 C CA . ASP A 1 73 ? -1.518 -3.686 11.676 1.00 95.69 73 ASP A CA 1
ATOM 575 C C . ASP A 1 73 ? -1.886 -4.658 10.542 1.00 95.69 73 ASP A C 1
ATOM 577 O O . ASP A 1 73 ? -1.026 -5.425 10.095 1.00 95.69 73 ASP A O 1
ATOM 581 N N . ASP A 1 74 ? -3.100 -4.584 9.987 1.00 95.94 74 ASP A N 1
ATOM 582 C CA . ASP A 1 74 ? -3.440 -5.340 8.783 1.00 95.94 74 ASP A CA 1
ATOM 583 C C . ASP A 1 74 ? -2.537 -4.958 7.610 1.00 95.94 74 ASP A C 1
ATOM 585 O O . ASP A 1 74 ? -2.260 -3.781 7.361 1.00 95.94 74 ASP A O 1
ATOM 589 N N . ILE A 1 75 ? -2.139 -5.957 6.820 1.00 95.69 75 ILE A N 1
ATOM 590 C CA . ILE A 1 75 ? -1.468 -5.723 5.543 1.00 95.69 75 ILE A CA 1
ATOM 591 C C . ILE A 1 75 ? -2.521 -5.697 4.440 1.00 95.69 75 ILE A C 1
ATOM 593 O O . ILE A 1 75 ? -3.307 -6.629 4.279 1.00 95.69 75 ILE A O 1
ATOM 597 N N . VAL A 1 76 ? -2.510 -4.647 3.632 1.00 95.19 76 VAL A N 1
ATOM 598 C CA . VAL A 1 76 ? -3.427 -4.449 2.513 1.00 95.19 76 VAL A CA 1
ATOM 599 C C . VAL A 1 76 ? -2.678 -4.337 1.192 1.00 95.19 76 VAL A C 1
ATOM 601 O O . VAL A 1 76 ? -1.508 -3.957 1.131 1.00 95.19 76 VAL A O 1
ATOM 604 N N . VAL A 1 77 ? -3.381 -4.675 0.116 1.00 93.44 77 VAL A N 1
ATOM 605 C CA . VAL A 1 77 ? -2.955 -4.429 -1.260 1.00 93.44 77 VAL A CA 1
ATOM 606 C C . VAL A 1 77 ? -3.589 -3.126 -1.730 1.00 93.44 77 VAL A C 1
ATOM 608 O O . VAL A 1 77 ? -4.815 -2.994 -1.715 1.00 93.44 77 VAL A O 1
ATOM 611 N N . LEU A 1 78 ? -2.754 -2.195 -2.176 1.00 91.06 78 LEU A N 1
ATOM 612 C CA . LEU A 1 78 ? -3.145 -0.892 -2.696 1.00 91.06 78 LEU A CA 1
ATOM 613 C C . LEU A 1 78 ? -2.879 -0.790 -4.189 1.00 91.06 78 LEU A C 1
ATOM 615 O O . LEU A 1 78 ? -1.946 -1.404 -4.710 1.00 91.06 78 LEU A O 1
ATOM 619 N N . ASN A 1 79 ? -3.645 0.061 -4.853 1.00 88.75 79 ASN A N 1
ATOM 620 C CA . ASN A 1 79 ? -3.309 0.588 -6.167 1.00 88.75 79 ASN A CA 1
ATOM 621 C C . ASN A 1 79 ? -3.581 2.093 -6.194 1.00 88.75 79 ASN A C 1
ATOM 623 O O . ASN A 1 79 ? -4.351 2.597 -5.382 1.00 88.75 79 ASN A O 1
ATOM 627 N N . PHE A 1 80 ? -2.944 2.802 -7.113 1.00 84.88 80 PHE A N 1
ATOM 628 C CA . PHE A 1 80 ? -3.130 4.228 -7.318 1.00 84.88 80 PHE A CA 1
ATOM 629 C C . PHE A 1 80 ? -3.927 4.444 -8.594 1.00 84.88 80 PHE A C 1
ATOM 631 O O . PHE A 1 80 ? -3.542 3.963 -9.666 1.00 84.88 80 PHE A O 1
ATOM 638 N N . LEU A 1 81 ? -5.045 5.161 -8.497 1.00 81.81 81 LEU A N 1
ATOM 639 C CA . LEU A 1 81 ? -5.854 5.465 -9.670 1.00 81.81 81 LEU A CA 1
ATOM 640 C C . LEU A 1 81 ? -5.002 6.254 -10.671 1.00 81.81 81 LEU A C 1
ATOM 642 O O . LEU A 1 81 ? -4.427 7.282 -10.331 1.00 81.81 81 LEU A O 1
ATOM 646 N N . ASN A 1 82 ? -4.868 5.736 -11.894 1.00 75.94 82 ASN A N 1
ATOM 647 C CA . ASN A 1 82 ? -3.997 6.292 -12.940 1.00 75.94 82 ASN A CA 1
ATOM 648 C C . ASN A 1 82 ? -2.510 6.448 -12.543 1.00 75.94 82 ASN A C 1
ATOM 650 O O . ASN A 1 82 ? -1.766 7.151 -13.223 1.00 75.94 82 ASN A O 1
ATOM 654 N N . GLY A 1 83 ? -2.056 5.776 -11.479 1.00 69.62 83 GLY A N 1
ATOM 655 C CA . GLY A 1 83 ? -0.701 5.935 -10.946 1.00 69.62 83 GLY A CA 1
ATOM 656 C C . GLY A 1 83 ? -0.490 7.207 -10.115 1.00 69.62 83 GLY A C 1
ATOM 657 O O . GLY A 1 83 ? 0.652 7.534 -9.800 1.00 69.62 83 GLY A O 1
ATOM 658 N N . GLU A 1 84 ? -1.556 7.925 -9.759 1.00 73.25 84 GLU A N 1
ATOM 659 C CA . GLU A 1 84 ? -1.486 9.144 -8.952 1.00 73.25 84 GLU A CA 1
ATOM 660 C C . GLU A 1 84 ? -1.507 8.817 -7.451 1.00 73.25 84 GLU A C 1
ATOM 662 O O . GLU A 1 84 ? -2.467 8.238 -6.939 1.00 73.25 84 GLU A O 1
ATOM 667 N N . LEU A 1 85 ? -0.454 9.222 -6.727 1.00 73.00 85 LEU A N 1
ATOM 668 C CA . LEU A 1 85 ? -0.293 8.956 -5.286 1.00 73.00 85 LEU A CA 1
ATOM 669 C C . LEU A 1 85 ? -1.420 9.538 -4.417 1.00 73.00 85 LEU A C 1
ATOM 671 O O . LEU A 1 85 ? -1.647 9.058 -3.310 1.00 73.00 85 LEU A O 1
ATOM 675 N N . GLU A 1 86 ? -2.116 10.560 -4.914 1.00 79.38 86 GLU A N 1
ATOM 676 C CA . GLU A 1 86 ? -3.223 11.234 -4.226 1.00 79.38 86 GLU A CA 1
ATOM 677 C C . GLU A 1 86 ? -4.509 10.395 -4.195 1.00 79.38 86 GLU A C 1
ATOM 679 O O . GLU A 1 86 ? -5.395 10.663 -3.385 1.00 79.38 86 GLU A O 1
ATOM 684 N N . TYR A 1 87 ? -4.598 9.351 -5.027 1.00 83.62 87 TYR A N 1
ATOM 685 C CA . TYR A 1 87 ? -5.785 8.506 -5.158 1.00 83.62 87 TYR A CA 1
ATOM 686 C C . TYR A 1 87 ? -5.478 7.022 -4.888 1.00 83.62 87 TYR A C 1
ATOM 688 O O . TYR A 1 87 ? -5.621 6.186 -5.791 1.00 83.62 87 TYR A O 1
ATOM 696 N N . PRO A 1 88 ? -5.043 6.652 -3.666 1.00 88.88 88 PRO A N 1
ATOM 697 C CA . PRO A 1 88 ? -4.880 5.255 -3.293 1.00 88.88 88 PRO A CA 1
ATOM 698 C C . PRO A 1 88 ? -6.241 4.577 -3.118 1.00 88.88 88 PRO A C 1
ATOM 700 O O . PRO A 1 88 ? -7.162 5.116 -2.510 1.00 88.88 88 PRO A O 1
ATOM 703 N N . ILE A 1 89 ? -6.339 3.349 -3.611 1.00 90.62 89 ILE A N 1
ATOM 704 C CA . ILE A 1 89 ? -7.506 2.484 -3.482 1.00 90.62 89 ILE A CA 1
ATOM 705 C C . ILE A 1 89 ? -7.056 1.190 -2.818 1.00 90.62 89 ILE A C 1
ATOM 707 O O . ILE A 1 89 ? -6.156 0.501 -3.312 1.00 90.62 89 ILE A O 1
ATOM 711 N N . ILE A 1 90 ? -7.712 0.839 -1.713 1.00 93.06 90 ILE A N 1
ATOM 712 C CA . ILE A 1 90 ? -7.531 -0.461 -1.073 1.00 93.06 90 ILE A CA 1
ATOM 713 C C . ILE A 1 90 ? -8.273 -1.510 -1.892 1.00 93.06 90 ILE A C 1
ATOM 715 O O . ILE A 1 90 ? -9.493 -1.470 -2.016 1.00 93.06 90 ILE A O 1
ATOM 719 N N . ILE A 1 91 ? -7.531 -2.459 -2.463 1.00 92.00 91 ILE A N 1
ATOM 720 C CA . ILE A 1 91 ? -8.110 -3.537 -3.273 1.00 92.00 91 ILE A CA 1
ATOM 721 C C . ILE A 1 91 ? -8.584 -4.675 -2.373 1.00 92.00 91 ILE A C 1
ATOM 723 O O . ILE A 1 91 ? -9.667 -5.224 -2.571 1.00 92.00 91 ILE A O 1
ATOM 727 N N . ARG A 1 92 ? -7.737 -5.084 -1.421 1.00 92.38 92 ARG A N 1
ATOM 728 C CA . ARG A 1 92 ? -8.040 -6.162 -0.473 1.00 92.38 92 ARG A CA 1
ATOM 729 C C . ARG A 1 92 ? -7.106 -6.151 0.728 1.00 92.38 92 ARG A C 1
ATOM 731 O O . ARG A 1 92 ? -5.950 -5.749 0.617 1.00 92.38 92 ARG A O 1
ATOM 738 N N . LYS A 1 93 ? -7.581 -6.727 1.826 1.00 93.44 93 LYS A N 1
ATOM 739 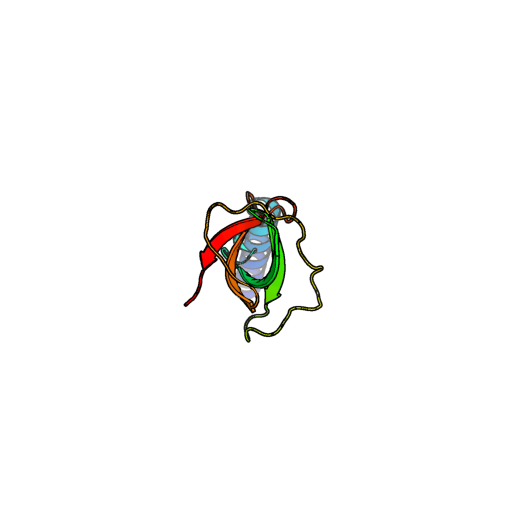C CA . LYS A 1 93 ? -6.760 -7.183 2.950 1.00 93.44 93 LYS A CA 1
ATOM 740 C C . LYS A 1 93 ? -6.023 -8.482 2.586 1.00 93.44 93 LYS A C 1
ATOM 742 O O . LYS A 1 93 ? -6.578 -9.349 1.904 1.00 93.44 93 LYS A O 1
ATOM 747 N N . LEU A 1 94 ? -4.771 -8.609 3.016 1.00 88.62 94 LEU A N 1
ATOM 748 C CA . LEU A 1 94 ? -4.041 -9.874 3.069 1.00 88.62 94 LEU A CA 1
ATOM 749 C C . LEU A 1 94 ? -4.261 -10.494 4.449 1.00 88.62 94 LEU A C 1
ATOM 751 O O . LEU A 1 94 ? -4.189 -9.792 5.452 1.00 88.62 94 LEU A O 1
ATOM 755 N N . GLY A 1 95 ? -4.600 -11.785 4.454 1.00 73.00 95 GLY A N 1
ATOM 756 C CA . GLY A 1 95 ? -4.903 -12.546 5.667 1.00 73.00 95 GLY A CA 1
ATOM 757 C C . GLY A 1 95 ? -3.728 -12.653 6.621 1.00 73.00 95 GLY A C 1
ATOM 758 O O . GLY A 1 95 ? -2.584 -12.784 6.122 1.00 73.00 95 GLY A O 1
#

Sequence (95 aa):
MSSEMLKKAIANNTKKFIFENFPHIFIPPCLLAKVTKVEGSKVNLKLLDTNKNEDDNYPELANIDTDITVELDDIVVLNFLNGELEYPIIIRKLG

Secondary structure (DSSP, 8-state):
--HHHHHHHHHHHHHHHHHHH-GGGGS-SSEEEEEEEEETTEEEEEEE-TTSSB-TTS--EEEEE-SS---TT-EEEEEEGGG-TT-EEEEEEE-

Foldseek 3Di:
DDPVVVVVVVVVVVVVVCCVPPVVVPPDQKWKWFFADDDPQFTKTFTADPVRHGDPVDDIDGGQGAPDDDDHGWMFIWGADVNDPVRIYTPDTDD

Radius of gyration: 18.06 Å; chains: 1; bounding box: 43×24×50 Å